Protein AF-A0A6G1X793-F1 (afdb_monomer_lite)

pLDDT: mean 77.87, std 9.51, range [46.78, 89.69]

Secondary structure (DSSP, 8-state):
-HHHHHHHHHH-HHHHHHHHHHHHHHHHHHHHTTTTSS--HHHHHHHHHHHHHSTT-HHHHIIIIIHHHHHHHHHHHHHHHHHHHHHHHHTT---HHHHHHHHHHHHHHHHHHHHHHHHHHHHHHHHHHHHHHHHHHHHHHHHHHHHTT-

Structure (mmCIF, N/CA/C/O backbone):
data_AF-A0A6G1X793-F1
#
_entry.id   AF-A0A6G1X793-F1
#
loop_
_atom_site.group_PDB
_atom_site.id
_atom_site.type_symbol
_atom_site.label_atom_id
_atom_site.label_alt_id
_atom_site.label_comp_id
_atom_site.label_asym_id
_atom_site.label_entity_id
_atom_site.label_seq_id
_atom_site.pdbx_PDB_ins_code
_atom_site.Cartn_x
_atom_site.Cartn_y
_atom_site.Cartn_z
_atom_site.occupancy
_atom_site.B_iso_or_equiv
_atom_site.auth_seq_id
_atom_site.auth_comp_id
_atom_site.auth_asym_id
_atom_site.auth_atom_id
_atom_site.pdbx_PDB_model_num
ATOM 1 N N . MET A 1 1 ? -25.054 6.998 21.554 1.00 54.12 1 MET A N 1
ATOM 2 C CA . MET A 1 1 ? -23.992 6.996 20.518 1.00 54.12 1 MET A CA 1
ATOM 3 C C . MET A 1 1 ? -22.881 8.012 20.788 1.00 54.12 1 MET A C 1
ATOM 5 O O . MET A 1 1 ? -21.725 7.627 20.696 1.00 54.12 1 MET A O 1
ATOM 9 N N . PHE A 1 2 ? -23.186 9.255 21.189 1.00 67.38 2 PHE A N 1
ATOM 10 C CA . PHE A 1 2 ? -22.172 10.303 21.421 1.00 67.38 2 PHE A CA 1
ATOM 11 C C . PHE A 1 2 ? -21.088 9.924 22.454 1.00 67.38 2 PHE A C 1
ATOM 13 O O . PHE A 1 2 ? -19.902 10.101 22.201 1.00 67.38 2 PHE A O 1
ATOM 20 N N . TYR A 1 3 ? -21.483 9.294 23.567 1.00 70.75 3 TYR A N 1
ATOM 21 C CA . TYR A 1 3 ? -20.555 8.81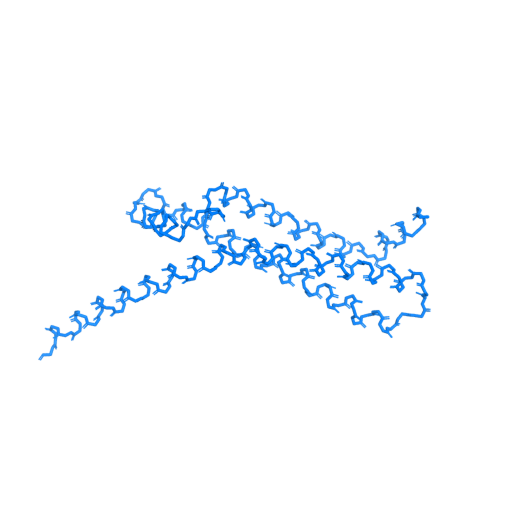7 24.605 1.00 70.75 3 TYR A CA 1
ATOM 22 C C . TYR A 1 3 ? -19.552 7.766 24.093 1.00 70.75 3 TYR A C 1
ATOM 24 O O . TYR A 1 3 ? -18.371 7.818 24.423 1.00 70.75 3 TYR A O 1
ATOM 32 N N . LEU A 1 4 ? -20.004 6.844 23.234 1.00 64.88 4 LEU A N 1
ATOM 33 C CA . LEU A 1 4 ? -19.153 5.827 22.604 1.00 64.88 4 LEU A CA 1
ATOM 34 C C . LEU A 1 4 ? -18.150 6.461 21.634 1.00 64.88 4 LEU A C 1
ATOM 36 O O . LEU A 1 4 ? -16.976 6.116 21.677 1.00 64.88 4 LEU A O 1
ATOM 40 N N . GLY A 1 5 ? -18.584 7.432 20.824 1.00 62.25 5 GLY A N 1
ATOM 41 C CA . GLY A 1 5 ? -17.691 8.180 19.931 1.00 62.25 5 GLY A CA 1
ATOM 42 C C . GLY A 1 5 ? -16.635 8.990 20.688 1.00 62.25 5 GLY A C 1
ATOM 43 O O . GLY A 1 5 ? -15.463 8.989 20.319 1.00 62.25 5 GLY A O 1
ATOM 44 N N . GLN A 1 6 ? -17.020 9.614 21.802 1.00 72.06 6 GLN A N 1
ATOM 45 C CA . GLN A 1 6 ? -16.096 10.358 22.659 1.00 72.06 6 GLN A CA 1
ATOM 46 C C . GLN A 1 6 ? -15.074 9.431 23.339 1.00 72.06 6 GLN A C 1
ATOM 48 O O . GLN A 1 6 ? -13.892 9.765 23.436 1.00 72.06 6 GLN A O 1
ATOM 53 N N . LYS A 1 7 ? -15.509 8.235 23.756 1.00 68.19 7 LYS A N 1
ATOM 54 C CA . LYS A 1 7 ? -14.632 7.194 24.307 1.00 68.19 7 LYS A CA 1
ATOM 55 C C . LYS A 1 7 ? -13.666 6.646 23.250 1.00 68.19 7 LYS A C 1
ATOM 57 O O . LYS A 1 7 ? -12.492 6.452 23.557 1.00 68.19 7 LYS A O 1
ATOM 62 N N . LEU A 1 8 ? -14.126 6.495 22.005 1.00 66.62 8 LEU A N 1
ATOM 63 C CA . LEU A 1 8 ? -13.311 6.099 20.851 1.00 66.62 8 LEU A CA 1
ATOM 64 C C . LEU A 1 8 ? -12.180 7.104 20.612 1.00 66.62 8 LEU A C 1
ATOM 66 O O . LEU A 1 8 ? -11.014 6.723 20.583 1.00 66.62 8 LEU A O 1
ATOM 70 N N . PHE A 1 9 ? -12.505 8.395 20.544 1.00 70.12 9 PHE A N 1
ATOM 71 C CA . PHE A 1 9 ? -11.505 9.446 20.351 1.00 70.12 9 PHE A CA 1
ATOM 72 C C . PHE A 1 9 ? -10.477 9.506 21.477 1.00 70.12 9 PHE A C 1
ATOM 74 O O . PHE A 1 9 ? -9.285 9.636 21.213 1.00 70.12 9 PHE A O 1
ATOM 81 N N . ARG A 1 10 ? -10.919 9.391 22.732 1.00 70.31 10 ARG A N 1
ATOM 82 C CA . ARG A 1 10 ? -10.022 9.533 23.881 1.00 70.31 10 ARG A CA 1
ATOM 8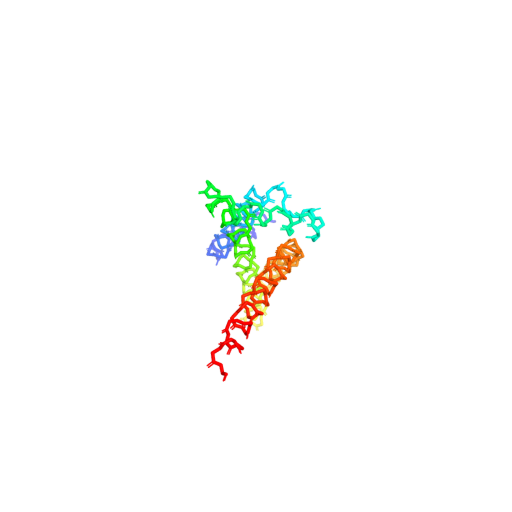3 C C . ARG A 1 10 ? -9.103 8.327 24.069 1.00 70.31 10 ARG A C 1
ATOM 85 O O . ARG A 1 10 ? -7.937 8.508 24.400 1.00 70.31 10 ARG A O 1
ATOM 92 N N . ASN A 1 11 ? -9.613 7.116 23.851 1.00 72.38 11 ASN A N 1
ATOM 93 C CA . ASN A 1 11 ? -8.866 5.886 24.122 1.00 72.38 11 ASN A CA 1
ATOM 94 C C . ASN A 1 11 ? -8.103 5.356 22.895 1.00 72.38 11 ASN A C 1
ATOM 96 O O . ASN A 1 11 ? -7.159 4.588 23.058 1.00 72.38 11 ASN A O 1
ATOM 100 N N . HIS A 1 12 ? -8.476 5.769 21.677 1.00 73.94 12 HIS A N 1
ATOM 101 C CA . HIS A 1 12 ? -7.909 5.252 20.425 1.00 73.94 12 HIS A CA 1
ATOM 102 C C . HIS A 1 12 ? -7.358 6.352 19.506 1.00 73.94 12 HIS A C 1
ATOM 104 O O . HIS A 1 12 ? -7.267 6.157 18.293 1.00 73.94 12 HIS A O 1
ATOM 110 N N . ILE A 1 13 ? -6.945 7.499 20.062 1.00 79.31 13 ILE A N 1
ATOM 111 C CA . ILE A 1 13 ? -6.446 8.642 19.278 1.00 79.31 13 ILE A CA 1
ATOM 112 C C . ILE A 1 13 ? -5.306 8.260 18.325 1.00 79.31 13 ILE A C 1
ATOM 114 O O . ILE A 1 13 ? -5.307 8.665 17.168 1.00 79.31 13 ILE A O 1
ATOM 118 N N . VAL A 1 14 ? -4.383 7.399 18.767 1.00 80.81 14 VAL A N 1
ATOM 119 C CA . VAL A 1 14 ? -3.263 6.918 17.943 1.00 80.81 14 VAL A CA 1
ATOM 120 C C . VAL A 1 14 ? -3.767 6.123 16.737 1.00 80.81 14 VAL A C 1
ATOM 122 O O . VAL A 1 14 ? -3.286 6.319 15.625 1.00 80.81 14 VAL A O 1
ATOM 125 N N . GLN A 1 15 ? -4.770 5.263 16.929 1.00 80.94 15 GLN A N 1
ATOM 126 C CA . GLN A 1 15 ? -5.353 4.474 15.841 1.00 80.94 15 GLN A CA 1
ATOM 127 C C . GLN A 1 15 ? -6.118 5.356 14.857 1.00 80.94 15 GLN A C 1
ATOM 129 O O . GLN A 1 15 ? -6.002 5.159 13.653 1.00 80.94 15 GLN A O 1
ATOM 134 N N . LEU A 1 16 ? -6.856 6.354 15.348 1.00 82.81 16 LEU A N 1
ATOM 135 C CA . LEU A 1 16 ? -7.535 7.328 14.492 1.00 82.81 16 LEU A CA 1
ATOM 136 C C . LEU A 1 16 ? -6.536 8.144 13.664 1.00 82.81 16 LEU A C 1
ATOM 138 O O . LEU A 1 16 ? -6.737 8.302 12.461 1.00 82.81 16 LEU A O 1
ATOM 142 N N . CYS A 1 17 ? -5.432 8.592 14.268 1.00 85.69 17 CYS A N 1
ATOM 143 C CA . CYS A 1 17 ? -4.353 9.263 13.546 1.00 85.69 17 CYS A CA 1
ATOM 144 C C . CYS A 1 17 ? -3.743 8.356 12.471 1.00 85.69 17 CYS A C 1
ATOM 146 O O . CYS A 1 17 ? -3.555 8.795 11.341 1.00 85.69 17 CYS A O 1
ATOM 148 N N . LEU A 1 18 ? -3.477 7.086 12.784 1.00 85.25 18 LEU A N 1
ATOM 149 C CA . LEU A 1 18 ? -2.926 6.129 11.821 1.00 85.25 18 LEU A CA 1
ATOM 150 C C . LEU A 1 18 ? -3.903 5.797 10.686 1.00 85.25 18 LEU A C 1
ATOM 152 O O . LEU A 1 18 ? -3.470 5.677 9.541 1.00 85.25 18 LEU A O 1
ATOM 156 N N . ILE A 1 19 ? -5.208 5.694 10.962 1.00 85.88 19 ILE A N 1
ATOM 157 C CA . ILE A 1 19 ? -6.241 5.575 9.920 1.00 85.88 19 ILE A CA 1
ATOM 158 C C . ILE A 1 19 ? -6.211 6.819 9.025 1.00 85.88 19 ILE A C 1
ATOM 160 O O . ILE A 1 19 ? -6.196 6.687 7.803 1.00 85.88 19 ILE A O 1
ATOM 164 N N . GLY A 1 20 ? -6.135 8.016 9.615 1.00 86.19 20 GLY A N 1
ATOM 165 C CA . GLY A 1 20 ? -6.021 9.274 8.876 1.00 86.19 20 GLY A CA 1
ATOM 166 C C . GLY A 1 20 ? -4.775 9.334 7.989 1.00 86.19 20 GLY A C 1
ATOM 167 O O . GLY A 1 20 ? -4.880 9.669 6.812 1.00 86.19 20 GLY A O 1
ATOM 168 N N . ILE A 1 21 ? -3.611 8.937 8.513 1.00 87.94 21 ILE A N 1
ATOM 169 C CA . ILE A 1 21 ? -2.354 8.841 7.752 1.00 87.94 21 ILE A CA 1
ATOM 170 C C . ILE A 1 21 ? -2.490 7.830 6.610 1.00 87.94 21 ILE A C 1
ATOM 172 O O . ILE A 1 21 ? -2.097 8.120 5.482 1.00 87.94 21 ILE A O 1
ATOM 176 N N . SER A 1 22 ? -3.088 6.667 6.875 1.00 87.06 22 SER A N 1
ATOM 177 C CA . SER A 1 22 ? -3.316 5.630 5.861 1.00 87.06 22 SER A CA 1
ATOM 178 C C . SER A 1 22 ? -4.207 6.159 4.731 1.00 87.06 22 SER A C 1
ATOM 180 O O . SER A 1 22 ? -3.918 5.952 3.551 1.00 87.06 22 SER A O 1
ATOM 182 N N . PHE A 1 23 ? -5.253 6.911 5.078 1.00 85.94 23 PHE A N 1
ATOM 183 C CA . PHE A 1 23 ? -6.151 7.533 4.112 1.00 85.94 23 PHE A CA 1
ATOM 184 C C . PHE A 1 23 ? -5.454 8.632 3.301 1.00 85.94 23 PHE A C 1
ATOM 186 O O . PHE A 1 23 ? -5.577 8.668 2.080 1.00 85.94 23 PHE A O 1
ATOM 193 N N . ALA A 1 24 ? -4.663 9.488 3.954 1.00 86.69 24 ALA A N 1
ATOM 194 C CA . ALA A 1 24 ? -3.879 10.522 3.284 1.00 86.69 24 ALA A CA 1
ATOM 195 C C . ALA A 1 24 ? -2.874 9.919 2.291 1.00 86.69 24 ALA A C 1
ATOM 197 O O . ALA A 1 24 ? -2.787 10.382 1.157 1.00 86.69 24 ALA A O 1
ATOM 198 N N . LEU A 1 25 ? -2.170 8.850 2.676 1.00 86.12 25 LEU A N 1
ATOM 199 C CA . LEU A 1 25 ? -1.259 8.122 1.787 1.00 86.12 25 LEU A CA 1
ATOM 200 C C . LEU A 1 25 ? -1.987 7.553 0.567 1.00 86.12 25 LEU A C 1
ATOM 202 O O . LEU A 1 25 ? -1.503 7.705 -0.552 1.00 86.12 25 LEU A O 1
ATOM 206 N N . ALA A 1 26 ? -3.158 6.945 0.765 1.00 82.69 26 ALA A N 1
ATOM 207 C CA . ALA A 1 26 ? -3.959 6.403 -0.329 1.00 82.69 26 ALA A CA 1
ATOM 208 C C . ALA A 1 26 ? -4.481 7.499 -1.273 1.00 82.69 26 ALA A C 1
ATOM 210 O O . ALA A 1 26 ? -4.450 7.318 -2.487 1.00 82.69 26 ALA A O 1
ATOM 211 N N . LEU A 1 27 ? -4.898 8.655 -0.747 1.00 84.38 27 LEU A N 1
ATOM 212 C CA . LEU A 1 27 ? -5.313 9.800 -1.564 1.00 84.38 27 LEU A CA 1
ATOM 213 C C . LEU A 1 27 ? -4.148 10.400 -2.356 1.00 84.38 27 LEU A C 1
ATOM 215 O O . LEU A 1 27 ? -4.300 10.700 -3.539 1.00 84.38 27 LEU A O 1
ATOM 219 N N . ILE A 1 28 ? -2.979 10.552 -1.727 1.00 85.19 28 ILE A N 1
ATOM 220 C CA . ILE A 1 28 ? -1.763 11.014 -2.406 1.00 85.19 28 ILE A CA 1
ATOM 221 C C . ILE A 1 28 ? -1.397 10.030 -3.521 1.00 85.19 28 ILE A C 1
ATOM 223 O O . ILE A 1 28 ? -1.139 10.451 -4.647 1.00 85.19 28 ILE A O 1
ATOM 227 N N . ALA A 1 29 ? -1.440 8.726 -3.242 1.00 82.50 29 ALA A N 1
ATOM 228 C CA . ALA A 1 29 ? -1.190 7.687 -4.231 1.00 82.50 29 ALA A CA 1
ATOM 229 C C . ALA A 1 29 ? -2.190 7.751 -5.396 1.00 82.50 29 ALA A C 1
ATOM 231 O O . ALA A 1 29 ? -1.781 7.720 -6.556 1.00 82.50 29 ALA A O 1
ATOM 232 N N . GLN A 1 30 ? -3.483 7.919 -5.114 1.00 79.06 30 GLN A N 1
ATOM 233 C CA . GLN A 1 30 ? -4.522 8.057 -6.136 1.00 79.06 30 GLN A CA 1
ATOM 234 C C . GLN A 1 30 ? -4.306 9.294 -7.013 1.00 79.06 30 GLN A C 1
ATOM 236 O O . GLN A 1 30 ? -4.412 9.226 -8.235 1.00 79.06 30 GLN A O 1
ATOM 241 N N . HIS A 1 31 ? -3.974 10.431 -6.402 1.00 81.12 31 HIS A N 1
ATOM 242 C CA . HIS A 1 31 ? -3.760 11.677 -7.130 1.00 81.12 31 HIS A CA 1
ATOM 243 C C . HIS A 1 31 ? -2.522 11.603 -8.034 1.00 81.12 31 HIS A C 1
ATOM 245 O O . HIS A 1 31 ? -2.557 12.010 -9.198 1.00 81.12 31 HIS A O 1
ATOM 251 N N . LEU A 1 32 ? -1.441 11.018 -7.518 1.00 78.31 32 LEU A N 1
ATOM 252 C CA . LEU A 1 32 ? -0.200 10.815 -8.257 1.00 78.31 32 LEU A CA 1
ATOM 253 C C . LEU A 1 32 ? -0.344 9.784 -9.386 1.00 78.31 32 LEU A C 1
ATOM 255 O O . LEU A 1 32 ? 0.278 9.947 -10.434 1.00 78.31 32 LEU A O 1
ATOM 259 N N . SER A 1 33 ? -1.189 8.769 -9.200 1.00 69.31 33 SER A N 1
ATOM 260 C CA . SER A 1 33 ? -1.457 7.711 -10.182 1.00 69.31 33 SER A CA 1
ATOM 261 C C . SER A 1 33 ? -2.633 8.007 -11.114 1.00 69.31 33 SER A C 1
ATOM 263 O O . SER A 1 33 ? -3.064 7.100 -11.818 1.00 69.31 33 SER A O 1
ATOM 265 N N . SER A 1 34 ? -3.158 9.240 -11.148 1.00 56.03 34 SER A N 1
ATOM 266 C CA . SER A 1 34 ? -4.472 9.598 -11.723 1.00 56.03 34 SER A CA 1
ATOM 267 C C . SER A 1 34 ? -4.727 9.236 -13.200 1.00 56.03 34 SER A C 1
ATOM 269 O O . SER A 1 34 ? -5.843 9.425 -13.668 1.00 56.03 34 SER A O 1
ATOM 271 N N . HIS A 1 35 ? -3.755 8.683 -13.930 1.00 57.47 35 HIS A N 1
ATOM 272 C CA . HIS A 1 35 ? -3.933 8.106 -15.273 1.00 57.47 35 HIS A CA 1
ATOM 273 C C . HIS A 1 35 ? -3.466 6.639 -15.405 1.00 57.47 35 HIS A C 1
ATOM 275 O O . HIS A 1 35 ? -3.627 6.046 -16.464 1.00 57.47 35 HIS A O 1
ATOM 281 N N . SER A 1 36 ? -2.916 6.033 -14.349 1.00 57.69 36 SER A N 1
ATOM 282 C CA . SER A 1 36 ? -2.249 4.720 -14.376 1.00 57.69 36 SER A CA 1
ATOM 283 C C . SER A 1 36 ? -3.061 3.589 -13.727 1.00 57.69 36 SER A C 1
ATOM 285 O O . SER A 1 36 ? -2.744 2.423 -13.927 1.00 57.69 36 SER A O 1
ATOM 287 N N . VAL A 1 37 ? -4.086 3.903 -12.922 1.00 54.19 37 VAL A N 1
ATOM 288 C CA . VAL A 1 37 ? -4.854 2.892 -12.151 1.00 54.19 37 VAL A CA 1
ATOM 289 C C . VAL A 1 37 ? -5.840 2.106 -13.022 1.00 54.19 37 VAL A C 1
ATOM 291 O O . VAL A 1 37 ? -6.206 0.986 -12.689 1.00 54.19 37 VAL A O 1
ATOM 294 N N . GLN A 1 38 ? -6.278 2.688 -14.140 1.00 61.09 38 GLN A N 1
ATOM 295 C CA . GLN A 1 38 ? -7.277 2.099 -15.044 1.00 61.09 38 GLN A CA 1
ATOM 296 C C . GLN A 1 38 ? -6.713 1.753 -16.427 1.00 61.09 38 GLN A C 1
ATOM 298 O O . GLN A 1 38 ? -7.461 1.362 -17.323 1.00 61.09 38 GLN A O 1
ATOM 303 N N . THR A 1 39 ? -5.408 1.911 -16.636 1.00 64.50 39 THR A N 1
ATOM 304 C CA . THR A 1 39 ? -4.784 1.590 -17.918 1.00 64.50 39 THR A CA 1
ATOM 305 C C . THR A 1 39 ? -4.570 0.088 -18.056 1.00 64.50 39 THR A C 1
ATOM 307 O O . THR A 1 39 ? -4.224 -0.610 -17.105 1.00 64.50 39 THR A O 1
ATOM 310 N N . SER A 1 40 ? -4.782 -0.425 -19.270 1.00 73.06 40 SER A N 1
ATOM 311 C CA . SER A 1 40 ? -4.399 -1.795 -19.613 1.00 73.06 40 SER A CA 1
ATOM 312 C C . SER A 1 40 ? -2.890 -1.976 -19.437 1.00 73.06 40 SER A C 1
ATOM 314 O O . SER A 1 40 ? -2.127 -1.024 -19.617 1.00 73.06 40 SER A O 1
ATOM 316 N N . ILE A 1 41 ? -2.450 -3.206 -19.148 1.00 67.88 41 ILE A N 1
ATOM 317 C CA . ILE A 1 41 ? -1.023 -3.550 -19.011 1.00 67.88 41 ILE A CA 1
ATOM 318 C C . ILE A 1 41 ? -0.222 -3.036 -20.214 1.00 67.88 41 ILE A C 1
ATOM 320 O O . ILE A 1 41 ? 0.804 -2.396 -20.034 1.00 67.88 41 ILE A O 1
ATOM 324 N N . MET A 1 42 ? -0.721 -3.229 -21.439 1.00 71.12 42 MET A N 1
ATOM 325 C CA . MET A 1 42 ? -0.061 -2.752 -22.662 1.00 71.12 42 MET A CA 1
ATOM 326 C C . MET A 1 42 ? 0.190 -1.235 -22.629 1.00 71.12 42 MET A C 1
ATOM 328 O O . MET A 1 42 ? 1.314 -0.792 -22.850 1.00 71.12 42 MET A O 1
ATOM 332 N N . ASN A 1 43 ? -0.828 -0.443 -22.277 1.00 75.19 43 ASN A N 1
ATOM 333 C CA . ASN A 1 43 ? -0.705 1.013 -22.192 1.00 75.19 43 ASN A CA 1
ATOM 334 C C . ASN A 1 43 ? 0.203 1.437 -21.036 1.00 75.19 43 ASN A C 1
ATOM 336 O O . ASN A 1 43 ? 0.989 2.369 -21.183 1.00 75.19 43 ASN A O 1
ATOM 340 N N . PHE A 1 44 ? 0.123 0.744 -19.898 1.00 74.19 44 PHE A N 1
ATOM 341 C CA . PHE A 1 44 ? 1.015 0.970 -18.768 1.00 74.19 44 PHE A CA 1
ATOM 342 C C . PHE A 1 44 ? 2.480 0.756 -19.166 1.00 74.19 44 PHE A C 1
ATOM 344 O O . PHE A 1 44 ? 3.324 1.584 -18.830 1.00 74.19 44 PHE A O 1
ATOM 351 N N . MET A 1 45 ? 2.782 -0.302 -19.924 1.00 75.12 45 MET A N 1
ATOM 352 C CA . MET A 1 45 ? 4.135 -0.597 -20.399 1.00 75.12 45 MET A CA 1
ATOM 353 C C . MET A 1 45 ? 4.634 0.487 -21.358 1.00 75.12 45 MET A C 1
ATOM 355 O O . MET A 1 45 ? 5.725 1.008 -21.147 1.00 75.12 45 MET A O 1
ATOM 359 N N . THR A 1 46 ? 3.837 0.883 -22.357 1.00 77.69 46 THR A N 1
ATOM 360 C CA . THR A 1 46 ? 4.206 1.949 -23.307 1.00 77.69 46 THR A CA 1
ATOM 361 C C . THR A 1 46 ? 4.487 3.272 -22.595 1.00 77.69 46 THR A C 1
ATOM 363 O O . THR A 1 46 ? 5.546 3.859 -22.789 1.00 77.69 46 THR A O 1
ATOM 366 N N . ILE A 1 47 ? 3.591 3.697 -21.699 1.00 76.38 47 ILE A N 1
ATOM 367 C CA . ILE A 1 47 ? 3.749 4.936 -20.922 1.00 76.38 47 ILE A CA 1
ATOM 368 C C . ILE A 1 47 ? 4.985 4.858 -20.013 1.00 76.38 47 ILE A C 1
ATOM 370 O O . ILE A 1 47 ? 5.748 5.817 -19.903 1.00 76.38 47 ILE A O 1
ATOM 374 N N . SER A 1 48 ? 5.210 3.711 -19.369 1.00 74.19 48 SER A N 1
ATOM 375 C CA . SER A 1 48 ? 6.367 3.502 -18.493 1.00 74.19 48 SER A CA 1
ATOM 376 C C . SER A 1 48 ? 7.684 3.551 -19.263 1.00 74.19 48 SER A C 1
ATOM 378 O O . SER A 1 48 ? 8.641 4.154 -18.781 1.00 74.19 48 SER A O 1
ATOM 380 N N . PHE A 1 49 ? 7.737 2.973 -20.465 1.00 75.50 49 PHE A N 1
ATOM 381 C CA . PHE A 1 49 ? 8.895 3.075 -21.353 1.00 75.50 49 PHE A CA 1
ATOM 382 C C . PHE A 1 49 ? 9.156 4.504 -21.805 1.00 75.50 49 PHE A C 1
ATOM 384 O O . PHE A 1 49 ? 10.291 4.970 -21.698 1.00 75.50 49 PHE A O 1
ATOM 391 N N . ASP A 1 50 ? 8.116 5.212 -22.245 1.00 75.75 50 ASP A N 1
ATOM 392 C CA . ASP A 1 50 ? 8.239 6.607 -22.661 1.00 75.75 50 ASP A CA 1
ATOM 393 C C . ASP A 1 50 ? 8.780 7.478 -21.524 1.00 75.75 50 ASP A C 1
ATOM 395 O O . ASP A 1 50 ? 9.613 8.351 -21.766 1.00 75.75 50 ASP A O 1
ATOM 399 N N . TYR A 1 51 ? 8.374 7.225 -20.275 1.00 73.88 51 TYR A N 1
ATOM 400 C CA . TYR A 1 51 ? 8.913 7.931 -19.109 1.00 73.88 51 TYR A CA 1
ATOM 401 C C . TYR A 1 51 ? 10.335 7.518 -18.724 1.00 73.88 51 TYR A C 1
ATOM 403 O O . TYR A 1 51 ? 11.075 8.339 -18.179 1.00 73.88 51 TYR A O 1
ATOM 411 N N . LEU A 1 52 ? 10.722 6.268 -18.975 1.00 72.19 52 LEU A N 1
ATOM 412 C CA . LEU A 1 52 ? 12.036 5.755 -18.596 1.00 72.19 52 LEU A CA 1
ATOM 413 C C . LEU A 1 52 ? 13.127 6.165 -19.593 1.00 72.19 52 LEU A C 1
ATOM 415 O O . LEU A 1 52 ? 14.257 6.399 -19.172 1.00 72.19 52 LEU A O 1
ATOM 419 N N . PHE A 1 53 ? 12.789 6.297 -20.880 1.00 73.75 53 PHE A N 1
ATOM 420 C CA . PHE A 1 53 ? 13.740 6.615 -21.950 1.00 73.75 53 PHE A CA 1
ATOM 421 C C . PHE A 1 53 ? 13.681 8.064 -22.452 1.00 73.75 53 PHE A C 1
ATOM 423 O O . PHE A 1 53 ? 14.658 8.519 -23.047 1.00 73.75 53 PHE A O 1
ATOM 430 N N . ASN A 1 54 ? 12.618 8.832 -22.178 1.00 73.19 54 ASN A N 1
ATOM 431 C CA . ASN A 1 54 ? 12.680 10.279 -22.391 1.00 73.19 54 ASN A CA 1
ATOM 432 C C . ASN A 1 54 ? 13.488 10.948 -21.275 1.00 73.19 54 ASN A C 1
ATOM 434 O O . ASN A 1 54 ? 13.041 11.076 -20.133 1.00 73.19 54 ASN A O 1
ATOM 438 N N . THR A 1 55 ? 14.650 11.475 -21.650 1.00 57.62 55 THR A N 1
ATOM 439 C CA . THR A 1 55 ? 15.659 12.128 -20.799 1.00 57.62 55 THR A CA 1
ATOM 440 C C . THR A 1 55 ? 15.159 13.339 -20.000 1.00 57.62 55 THR A C 1
ATOM 442 O O . THR A 1 55 ? 15.870 13.841 -19.133 1.00 57.62 55 THR A O 1
ATOM 445 N N . HIS A 1 56 ? 13.943 13.829 -20.253 1.00 60.44 56 HIS A N 1
ATOM 446 C CA . HIS A 1 56 ? 13.326 14.935 -19.508 1.00 60.44 56 HIS A CA 1
ATOM 447 C C . HIS A 1 56 ? 12.319 14.493 -18.433 1.00 60.44 56 HIS A C 1
ATOM 449 O O . HIS A 1 56 ? 11.909 15.322 -17.626 1.00 60.44 56 HIS A O 1
ATOM 455 N N . ASN A 1 57 ? 11.951 13.205 -18.365 1.00 57.28 57 ASN A N 1
ATOM 456 C CA . ASN A 1 57 ? 10.833 12.730 -17.540 1.00 57.28 57 ASN A CA 1
ATOM 457 C C . ASN A 1 57 ? 11.169 11.595 -16.552 1.00 57.28 57 ASN A C 1
ATOM 459 O O . ASN A 1 57 ? 10.253 10.981 -16.008 1.00 57.28 57 ASN A O 1
ATOM 463 N N . HIS A 1 58 ? 12.440 11.358 -16.213 1.00 57.91 58 HIS A N 1
ATOM 464 C CA . HIS A 1 58 ? 12.812 10.334 -15.217 1.00 57.91 58 HIS A CA 1
ATOM 465 C C . HIS A 1 58 ? 12.123 10.520 -13.848 1.00 57.91 58 HIS A C 1
ATOM 467 O O . HIS A 1 58 ? 11.765 9.546 -13.187 1.00 57.91 58 HIS A O 1
ATOM 473 N N . ILE A 1 59 ? 11.867 11.770 -13.436 1.00 60.56 59 ILE A N 1
ATOM 474 C CA . ILE A 1 59 ? 11.097 12.085 -12.217 1.00 60.56 59 ILE A CA 1
ATOM 475 C C . ILE A 1 59 ? 9.637 11.615 -12.355 1.00 60.56 59 ILE A C 1
ATOM 477 O O . ILE A 1 59 ? 9.012 11.224 -11.370 1.00 60.56 59 ILE A O 1
ATOM 481 N N . GLY A 1 60 ? 9.103 11.607 -13.578 1.00 67.56 60 GLY A N 1
ATOM 482 C CA . GLY A 1 60 ? 7.751 11.171 -13.905 1.00 67.56 60 GLY A CA 1
ATOM 483 C C . GLY A 1 60 ? 7.507 9.696 -13.590 1.00 67.56 60 GLY A C 1
ATOM 484 O O . GLY A 1 60 ? 6.495 9.384 -12.967 1.00 67.56 60 GLY A O 1
ATOM 485 N N . PHE A 1 61 ? 8.453 8.802 -13.904 1.00 70.38 61 PHE A N 1
ATOM 486 C CA . PHE A 1 61 ? 8.313 7.373 -13.589 1.00 70.38 61 PHE A CA 1
ATOM 487 C C . PHE A 1 61 ? 8.164 7.134 -12.077 1.00 70.38 61 PHE A C 1
ATOM 489 O O . PHE A 1 61 ? 7.216 6.492 -11.621 1.00 70.38 61 PHE A O 1
ATOM 496 N N . PHE A 1 62 ? 9.056 7.714 -11.268 1.00 73.56 62 PHE A N 1
ATOM 497 C CA . PHE A 1 62 ? 8.984 7.561 -9.814 1.00 73.56 62 PHE A CA 1
ATOM 498 C C . PHE A 1 62 ? 7.724 8.199 -9.229 1.00 73.56 62 PHE A C 1
ATOM 500 O O . PHE A 1 62 ? 7.041 7.584 -8.411 1.00 73.56 62 PHE A O 1
ATOM 507 N N . LYS A 1 63 ? 7.388 9.412 -9.677 1.00 76.88 63 LYS A N 1
ATOM 508 C CA . LYS A 1 63 ? 6.242 10.182 -9.187 1.00 76.88 63 LYS A CA 1
ATOM 509 C C . LYS A 1 63 ? 4.898 9.532 -9.504 1.00 76.88 63 LYS A C 1
ATOM 511 O O . LYS A 1 63 ? 4.014 9.565 -8.655 1.00 76.88 63 LYS A O 1
ATOM 516 N N . HIS A 1 64 ? 4.743 8.962 -10.695 1.00 73.88 64 HIS A N 1
ATOM 517 C CA . HIS A 1 64 ? 3.444 8.506 -11.196 1.00 73.88 64 HIS A CA 1
ATOM 518 C C . HIS A 1 64 ? 3.230 6.996 -11.102 1.00 73.88 64 HIS A C 1
ATOM 520 O O . HIS A 1 64 ? 2.097 6.539 -11.256 1.00 73.88 64 HIS A O 1
ATOM 526 N N . ILE A 1 65 ? 4.292 6.225 -10.844 1.00 73.12 65 ILE A N 1
ATOM 527 C CA . ILE A 1 65 ? 4.237 4.762 -10.888 1.00 73.12 65 ILE A CA 1
ATOM 528 C C . ILE A 1 65 ? 4.791 4.144 -9.600 1.00 73.12 65 ILE A C 1
ATOM 530 O O . ILE A 1 65 ? 4.034 3.525 -8.852 1.00 73.12 65 ILE A O 1
ATOM 534 N N . ALA A 1 66 ? 6.071 4.358 -9.280 1.00 78.19 66 ALA A N 1
ATOM 535 C CA . ALA A 1 66 ? 6.690 3.707 -8.120 1.00 78.19 66 ALA A CA 1
ATOM 536 C C . ALA A 1 66 ? 6.176 4.238 -6.767 1.00 78.19 66 ALA A C 1
ATOM 538 O O . ALA A 1 66 ? 5.776 3.447 -5.913 1.00 78.19 66 ALA A O 1
ATOM 539 N N . PHE A 1 67 ? 6.146 5.561 -6.550 1.00 83.19 67 PHE A N 1
ATOM 540 C CA . PHE A 1 67 ? 5.681 6.127 -5.275 1.00 83.19 67 PHE A CA 1
ATOM 541 C C . PHE A 1 67 ? 4.216 5.799 -4.960 1.00 83.19 67 PHE A C 1
ATOM 543 O O . PHE A 1 67 ? 3.952 5.387 -3.830 1.00 83.19 67 PHE A O 1
ATOM 550 N N . PRO A 1 68 ? 3.266 5.900 -5.910 1.00 82.88 68 PRO A N 1
ATOM 551 C CA . PRO A 1 68 ? 1.890 5.480 -5.668 1.00 82.88 68 PRO A CA 1
ATOM 552 C C . PRO A 1 68 ? 1.772 4.015 -5.249 1.00 82.88 68 PRO A C 1
ATOM 554 O O . PRO A 1 68 ? 1.078 3.721 -4.277 1.00 82.88 68 PRO A O 1
ATOM 557 N N . ALA A 1 69 ? 2.482 3.106 -5.928 1.00 80.69 69 ALA A N 1
ATOM 558 C CA . ALA A 1 69 ? 2.478 1.686 -5.581 1.00 80.69 69 ALA A CA 1
ATOM 559 C C . ALA A 1 69 ? 3.002 1.459 -4.152 1.00 80.69 69 ALA A C 1
ATOM 561 O O . ALA A 1 69 ? 2.362 0.776 -3.353 1.00 80.69 69 ALA A O 1
ATOM 562 N N . ILE A 1 70 ? 4.117 2.102 -3.790 1.00 84.38 70 ILE A N 1
ATOM 563 C CA . ILE A 1 70 ? 4.697 2.017 -2.443 1.00 84.38 70 ILE A CA 1
ATOM 564 C C . ILE A 1 70 ? 3.734 2.580 -1.387 1.00 84.38 70 ILE A C 1
ATOM 566 O O . ILE A 1 70 ? 3.520 1.950 -0.352 1.00 84.38 70 ILE A O 1
ATOM 570 N N . PHE A 1 71 ? 3.119 3.739 -1.633 1.00 87.19 71 PHE A N 1
ATOM 571 C CA . PHE A 1 71 ? 2.188 4.360 -0.688 1.00 87.19 71 PHE A CA 1
ATOM 572 C C . PHE A 1 71 ? 0.926 3.526 -0.464 1.00 87.19 71 PHE A C 1
ATOM 574 O O . PHE A 1 71 ? 0.487 3.401 0.682 1.00 87.19 71 PHE A O 1
ATOM 581 N N . TYR A 1 72 ? 0.382 2.899 -1.510 1.00 85.25 72 TYR A N 1
ATOM 582 C CA . TYR A 1 72 ? -0.726 1.958 -1.356 1.00 85.25 72 TYR A CA 1
ATOM 583 C C . TYR A 1 72 ? -0.332 0.727 -0.537 1.00 85.25 72 TYR A C 1
ATOM 585 O O . TYR A 1 72 ? -1.099 0.314 0.336 1.00 85.25 72 TYR A O 1
ATOM 593 N N . VAL A 1 73 ? 0.862 0.168 -0.758 1.00 84.75 73 VAL A N 1
ATOM 594 C CA . VAL A 1 73 ? 1.364 -0.979 0.016 1.00 84.75 73 VAL A CA 1
ATOM 595 C C . VAL A 1 73 ? 1.549 -0.607 1.487 1.00 84.75 73 VAL A C 1
ATOM 597 O O . VAL A 1 73 ? 1.043 -1.311 2.357 1.00 84.75 73 VAL A O 1
ATOM 600 N N . ILE A 1 74 ? 2.201 0.522 1.782 1.00 87.62 74 ILE A N 1
ATOM 601 C CA . ILE A 1 74 ? 2.407 0.992 3.161 1.00 87.62 74 ILE A CA 1
ATOM 602 C C . ILE A 1 74 ? 1.061 1.225 3.857 1.00 87.62 74 ILE A C 1
ATOM 604 O O . ILE A 1 74 ? 0.857 0.746 4.971 1.00 87.62 74 ILE A O 1
ATOM 608 N N . SER A 1 75 ? 0.128 1.912 3.194 1.00 88.00 75 SER A N 1
ATOM 609 C CA . SER A 1 75 ? -1.215 2.158 3.732 1.00 88.00 75 SER A CA 1
ATOM 610 C C . SER A 1 75 ? -1.959 0.848 4.024 1.00 88.00 75 SER A C 1
ATOM 612 O O . SER A 1 75 ? -2.531 0.673 5.101 1.00 88.00 75 SER A O 1
ATOM 614 N N . SER A 1 76 ? -1.868 -0.122 3.111 1.00 87.06 76 SER A N 1
ATOM 615 C CA . SER A 1 76 ? -2.482 -1.443 3.271 1.00 87.06 76 SER A CA 1
ATOM 616 C C . SER A 1 76 ? -1.876 -2.220 4.446 1.00 87.06 76 SER A C 1
ATOM 618 O O . SER A 1 76 ? -2.612 -2.768 5.265 1.00 87.06 76 SER A O 1
ATOM 620 N N . ILE A 1 77 ? -0.546 -2.227 4.588 1.00 88.75 77 ILE A N 1
ATOM 621 C CA . ILE A 1 77 ? 0.145 -2.887 5.708 1.00 88.75 77 ILE A CA 1
ATOM 622 C C . ILE A 1 77 ? -0.262 -2.260 7.045 1.00 88.75 77 ILE A C 1
ATOM 624 O O . ILE A 1 77 ? -0.539 -2.988 7.998 1.00 88.75 77 ILE A O 1
ATOM 628 N N . LEU A 1 78 ? -0.339 -0.927 7.122 1.00 88.44 78 LEU A N 1
ATOM 629 C CA . LEU A 1 78 ? -0.757 -0.221 8.335 1.00 88.44 78 LEU A CA 1
ATOM 630 C C . LEU A 1 78 ? -2.190 -0.589 8.738 1.00 88.44 78 LEU A C 1
ATOM 632 O O . LEU A 1 78 ? -2.435 -0.913 9.901 1.00 88.44 78 LEU A O 1
ATOM 636 N N . LEU A 1 79 ? -3.128 -0.583 7.786 1.00 89.19 79 LEU A N 1
ATOM 637 C CA . LEU A 1 79 ? -4.524 -0.959 8.027 1.00 89.19 79 LEU A CA 1
ATOM 638 C C . LEU A 1 79 ? -4.663 -2.421 8.460 1.00 89.19 79 LEU A C 1
ATOM 640 O O . LEU A 1 79 ? -5.372 -2.702 9.428 1.00 89.19 79 LEU A O 1
ATOM 644 N N . LEU A 1 80 ? -3.947 -3.337 7.804 1.00 89.56 80 LEU A N 1
ATOM 645 C CA . LEU A 1 80 ? -3.953 -4.755 8.154 1.00 89.56 80 LEU A CA 1
ATOM 646 C C . LEU A 1 80 ? -3.375 -4.989 9.554 1.00 89.56 80 LEU A C 1
ATOM 648 O O . LEU A 1 80 ? -3.980 -5.688 10.366 1.00 89.56 80 LEU A O 1
ATOM 652 N N . TRP A 1 81 ? -2.227 -4.378 9.857 1.00 88.44 81 TRP A N 1
ATOM 653 C CA . TRP A 1 81 ? -1.584 -4.496 11.162 1.00 88.44 81 TRP A CA 1
ATOM 654 C C . TRP A 1 81 ? -2.486 -3.972 12.282 1.00 88.44 81 TRP A C 1
ATOM 656 O O . TRP A 1 81 ? -2.671 -4.660 13.287 1.00 88.44 81 TRP A O 1
ATOM 666 N N . MET A 1 82 ? -3.114 -2.807 12.091 1.00 87.69 82 MET A N 1
ATOM 667 C CA . MET A 1 82 ? -4.068 -2.257 13.057 1.00 87.69 82 MET A CA 1
ATOM 668 C C . MET A 1 82 ? -5.319 -3.128 13.215 1.00 87.69 82 MET A C 1
ATOM 670 O O . MET A 1 82 ? -5.758 -3.348 14.344 1.00 87.69 82 MET A O 1
ATOM 674 N N . GLY A 1 83 ? -5.865 -3.655 12.115 1.00 86.00 83 GLY A N 1
ATOM 675 C CA . GLY A 1 83 ? -7.024 -4.549 12.142 1.00 86.00 83 GLY A CA 1
ATOM 676 C C . GLY A 1 83 ? -6.739 -5.832 12.924 1.00 86.00 83 GLY A C 1
ATOM 677 O O . GLY A 1 83 ? -7.506 -6.204 13.813 1.00 86.00 83 GLY A O 1
ATOM 678 N N . ILE A 1 84 ? -5.590 -6.466 12.667 1.00 87.44 84 ILE A N 1
ATOM 679 C CA . ILE A 1 84 ? -5.136 -7.657 13.402 1.00 87.44 84 ILE A CA 1
ATOM 680 C C . ILE A 1 84 ? -4.877 -7.323 14.873 1.00 87.44 84 ILE A C 1
ATOM 682 O O . ILE A 1 84 ? -5.265 -8.094 15.750 1.00 87.44 84 ILE A O 1
ATOM 686 N N . PHE A 1 85 ? -4.238 -6.188 15.165 1.00 86.44 85 PHE A N 1
ATOM 687 C CA . PHE A 1 85 ? -3.992 -5.761 16.541 1.00 86.44 85 PHE A CA 1
ATOM 688 C C . PHE A 1 85 ? -5.310 -5.592 17.304 1.00 86.44 85 PHE A C 1
ATOM 690 O O . PHE A 1 85 ? -5.459 -6.143 18.390 1.00 86.44 85 PHE A O 1
ATOM 697 N N . ASN A 1 86 ? -6.305 -4.935 16.703 1.00 85.00 86 ASN A N 1
ATOM 698 C CA . ASN A 1 86 ? -7.626 -4.769 17.305 1.00 85.00 86 ASN A CA 1
ATOM 699 C C . ASN A 1 86 ? -8.362 -6.100 17.522 1.00 85.00 86 ASN A C 1
ATOM 701 O O . ASN A 1 86 ? -8.988 -6.265 18.568 1.00 85.00 86 ASN A O 1
ATOM 705 N N . LEU A 1 87 ? -8.233 -7.067 16.606 1.00 84.38 87 LEU A N 1
ATOM 706 C CA . LEU A 1 87 ? -8.758 -8.427 16.795 1.00 84.38 87 LEU A CA 1
ATOM 707 C C . LEU A 1 87 ? -8.030 -9.209 17.894 1.00 84.38 87 LEU A C 1
ATOM 709 O O . LEU A 1 87 ? -8.655 -9.990 18.605 1.00 84.38 87 LEU A O 1
ATOM 713 N N . LYS A 1 88 ? -6.719 -9.019 18.060 1.00 83.12 88 LYS A N 1
ATOM 714 C CA . LYS A 1 88 ? -5.972 -9.674 19.143 1.00 83.12 88 LYS A CA 1
ATOM 715 C C . LYS A 1 88 ? -6.312 -9.075 20.502 1.00 83.12 88 LYS A C 1
ATOM 717 O O . LYS A 1 88 ? -6.539 -9.818 21.450 1.00 83.12 88 LYS A O 1
ATOM 722 N N . THR A 1 89 ? -6.372 -7.748 20.607 1.00 79.44 89 THR A N 1
ATOM 723 C CA . THR A 1 89 ? -6.701 -7.072 21.871 1.00 79.44 89 THR A CA 1
ATOM 724 C C . THR A 1 89 ? -8.169 -7.250 22.260 1.00 79.44 89 THR A C 1
ATOM 726 O O . THR A 1 89 ? -8.485 -7.197 23.441 1.00 79.44 89 THR A O 1
ATOM 729 N N . PHE A 1 90 ? -9.058 -7.530 21.302 1.00 75.88 90 PHE A N 1
ATOM 730 C CA . PHE A 1 90 ? -10.456 -7.896 21.560 1.00 75.88 90 PHE A CA 1
ATOM 731 C C . PHE A 1 90 ? -10.604 -9.060 22.557 1.00 75.88 90 PHE A C 1
ATOM 733 O O . PHE A 1 90 ? -11.520 -9.037 23.370 1.00 75.88 90 PHE A O 1
ATOM 740 N N . LEU A 1 91 ? -9.691 -10.040 22.542 1.00 73.00 91 LEU A N 1
ATOM 741 C CA . LEU A 1 91 ? -9.732 -11.194 23.453 1.00 73.00 91 LEU A CA 1
ATOM 742 C C . LEU A 1 91 ? -9.347 -10.858 24.904 1.00 73.00 91 LEU A C 1
ATOM 744 O O . LEU A 1 91 ? -9.512 -11.700 25.780 1.00 73.00 91 LEU A O 1
ATOM 748 N N . LEU A 1 92 ? -8.809 -9.662 25.150 1.00 76.62 92 LEU A N 1
ATOM 749 C CA . LEU A 1 92 ? -8.262 -9.240 26.443 1.00 76.62 92 LEU A CA 1
ATOM 750 C C . LEU A 1 92 ? -9.138 -8.193 27.149 1.00 76.62 92 LEU A C 1
ATOM 752 O O . LEU A 1 92 ? -8.756 -7.698 28.204 1.00 76.62 92 LEU A O 1
ATOM 756 N N . GLU A 1 93 ? -10.274 -7.810 26.560 1.00 77.19 93 GLU A N 1
ATOM 757 C CA . GLU A 1 93 ? -11.084 -6.686 27.031 1.00 77.19 93 GLU A CA 1
ATOM 758 C C . GLU A 1 93 ? -12.344 -7.167 27.771 1.00 77.19 93 GLU A C 1
ATOM 760 O O . GLU A 1 93 ? -13.248 -7.747 27.171 1.00 77.19 93 GLU A O 1
ATOM 765 N N . ASP A 1 94 ? -12.445 -6.861 29.067 1.00 76.06 94 ASP A N 1
ATOM 766 C CA . ASP A 1 94 ? -13.592 -7.263 29.901 1.00 76.06 94 ASP A CA 1
ATOM 767 C C . ASP A 1 94 ? -14.836 -6.377 29.690 1.00 76.06 94 ASP A C 1
ATOM 769 O O . ASP A 1 94 ? -15.969 -6.754 30.009 1.00 76.06 94 ASP A O 1
ATOM 773 N N . ASN A 1 95 ? -14.658 -5.170 29.141 1.00 82.50 95 ASN A N 1
ATOM 774 C CA . ASN A 1 95 ? -15.753 -4.226 28.945 1.00 82.50 95 ASN A CA 1
ATOM 775 C C . ASN A 1 95 ? -16.478 -4.456 27.611 1.00 82.50 95 ASN A C 1
ATOM 777 O O . ASN A 1 95 ? -15.971 -4.115 26.542 1.00 82.50 95 ASN A O 1
ATOM 781 N N . LYS A 1 96 ? -17.732 -4.923 27.682 1.00 79.06 96 LYS A N 1
ATOM 782 C CA . LYS A 1 96 ? -18.596 -5.185 26.513 1.00 79.06 96 LYS A CA 1
ATOM 783 C C . LYS A 1 96 ? -18.708 -4.002 25.541 1.00 79.06 96 LYS A C 1
ATOM 785 O O . LYS A 1 96 ? -18.777 -4.216 24.335 1.00 79.06 96 LYS A O 1
ATOM 790 N N . ALA A 1 97 ? -18.739 -2.763 26.036 1.00 76.50 97 ALA A N 1
ATOM 791 C CA . ALA A 1 97 ? -18.866 -1.586 25.173 1.00 76.50 97 ALA A CA 1
ATOM 792 C C . ALA A 1 97 ? -17.582 -1.308 24.373 1.00 76.50 97 ALA A C 1
ATOM 794 O O . ALA A 1 97 ? -17.656 -0.960 23.196 1.00 76.50 97 ALA A O 1
ATOM 795 N N . ASP A 1 98 ? -16.418 -1.499 24.996 1.00 77.25 98 ASP A N 1
ATOM 796 C CA . ASP A 1 98 ? -15.117 -1.317 24.339 1.00 77.25 98 ASP A CA 1
ATOM 797 C C . ASP A 1 98 ? -14.819 -2.476 23.383 1.00 77.25 98 ASP A C 1
ATOM 799 O O . ASP A 1 98 ? -14.247 -2.280 22.312 1.00 77.25 98 ASP A O 1
ATOM 803 N N . LEU A 1 99 ? -15.314 -3.667 23.715 1.00 80.75 99 LEU A N 1
ATOM 804 C CA . LEU A 1 99 ? -15.252 -4.856 22.877 1.00 80.75 99 LEU A CA 1
ATOM 805 C C . LEU A 1 99 ? -15.999 -4.664 21.546 1.00 80.75 99 LEU A C 1
ATOM 807 O O . LEU A 1 99 ? -15.421 -4.888 20.480 1.00 80.75 99 LEU A O 1
ATOM 811 N N . ILE A 1 100 ? -17.245 -4.171 21.583 1.00 82.25 100 ILE A N 1
ATOM 812 C CA . ILE A 1 100 ? -18.017 -3.855 20.364 1.00 82.25 100 ILE A CA 1
ATOM 813 C C . ILE A 1 100 ? -17.291 -2.788 19.533 1.00 82.25 100 ILE A C 1
ATOM 815 O O . ILE A 1 100 ? -17.193 -2.908 18.312 1.00 82.25 100 ILE A O 1
ATOM 819 N N . LEU A 1 101 ? -16.740 -1.766 20.190 1.00 79.31 101 LEU A N 1
ATOM 820 C CA . LEU A 1 101 ? -16.026 -0.673 19.537 1.00 79.31 101 LEU A CA 1
ATOM 821 C C . LEU A 1 101 ? -14.781 -1.155 18.780 1.00 79.31 101 LEU A C 1
ATOM 823 O O . LEU A 1 101 ? -14.593 -0.816 17.611 1.00 79.31 101 LEU A O 1
ATOM 827 N N . ARG A 1 102 ? -13.949 -1.978 19.428 1.00 81.62 102 ARG A N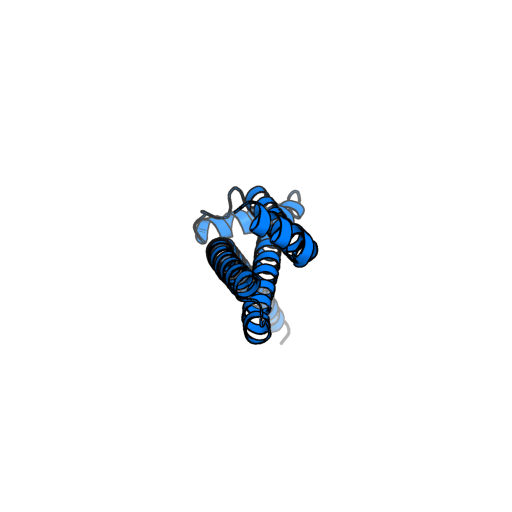 1
ATOM 828 C CA . ARG A 1 102 ? -12.746 -2.569 18.823 1.00 81.62 102 ARG A CA 1
ATOM 829 C C . ARG A 1 102 ? -13.091 -3.496 17.669 1.00 81.62 102 ARG A C 1
ATOM 831 O O . ARG A 1 102 ? -12.407 -3.466 16.650 1.00 81.62 102 ARG A O 1
ATOM 838 N N . MET A 1 103 ? -14.160 -4.278 17.801 1.00 84.62 103 MET A N 1
ATOM 839 C CA . MET A 1 103 ? -14.641 -5.146 16.730 1.00 84.62 103 MET A CA 1
ATOM 840 C C . MET A 1 103 ? -15.100 -4.330 15.513 1.00 84.62 103 MET A C 1
ATOM 842 O O . MET A 1 103 ? -14.691 -4.628 14.393 1.00 84.62 103 MET A O 1
ATOM 846 N N . MET A 1 104 ? -15.880 -3.262 15.718 1.00 85.38 104 MET A N 1
ATOM 847 C CA . MET A 1 104 ? -16.283 -2.360 14.632 1.00 85.38 104 MET A CA 1
ATOM 848 C C . MET A 1 104 ? -15.072 -1.710 13.948 1.00 85.38 104 MET A C 1
ATOM 850 O O . MET A 1 104 ? -15.025 -1.651 12.720 1.00 85.38 104 MET A O 1
ATOM 854 N N . LEU A 1 105 ? -14.076 -1.267 14.723 1.00 85.69 105 LEU A N 1
ATOM 855 C CA . LEU A 1 105 ? -12.838 -0.692 14.186 1.00 85.69 105 LEU A CA 1
ATOM 856 C C . LEU A 1 105 ? -12.027 -1.708 13.382 1.00 85.69 105 LEU A C 1
ATOM 858 O O . LEU A 1 105 ? -11.565 -1.379 12.294 1.00 85.69 105 LEU A O 1
ATOM 862 N N . ALA A 1 106 ? -11.884 -2.936 13.880 1.00 86.38 106 ALA A N 1
ATOM 863 C CA . ALA A 1 106 ? -11.173 -3.992 13.173 1.00 86.38 106 ALA A CA 1
ATOM 864 C C . ALA A 1 106 ? -11.841 -4.332 11.836 1.00 86.38 106 ALA A C 1
ATOM 866 O O . ALA A 1 106 ? -11.161 -4.403 10.815 1.00 86.38 106 ALA A O 1
ATOM 867 N N . ILE A 1 107 ? -13.170 -4.488 11.822 1.00 88.62 107 ILE A N 1
ATOM 868 C CA . ILE A 1 107 ? -13.930 -4.765 10.595 1.00 88.62 107 ILE A CA 1
ATOM 869 C C . ILE A 1 107 ? -13.760 -3.620 9.595 1.00 88.62 107 ILE A C 1
ATOM 871 O O . ILE A 1 107 ? -13.486 -3.869 8.423 1.00 88.62 107 ILE A O 1
ATOM 875 N N . LEU A 1 108 ? -13.864 -2.368 10.052 1.00 88.75 108 LEU A N 1
ATOM 876 C CA . LEU A 1 108 ? -13.658 -1.198 9.201 1.00 88.75 108 LEU A CA 1
ATOM 877 C C . LEU A 1 108 ? -12.239 -1.170 8.614 1.00 88.75 108 LEU A C 1
ATOM 879 O O . LEU A 1 108 ? -12.077 -0.946 7.419 1.00 88.75 108 LEU A O 1
ATOM 883 N N . GLN A 1 109 ? -11.215 -1.424 9.431 1.00 89.00 109 GLN A N 1
ATOM 884 C CA . GLN A 1 109 ? -9.812 -1.435 9.005 1.00 89.00 109 GLN A CA 1
ATOM 885 C C . GLN A 1 109 ? -9.521 -2.555 8.003 1.00 89.00 109 GLN A C 1
ATOM 887 O O . GLN A 1 109 ? -8.840 -2.312 7.012 1.00 89.00 109 GLN A O 1
ATOM 892 N N . ILE A 1 110 ? -10.071 -3.752 8.217 1.00 88.94 110 ILE A N 1
ATOM 893 C CA . ILE A 1 110 ? -9.941 -4.884 7.288 1.00 88.94 110 ILE A CA 1
ATOM 894 C C . ILE A 1 110 ? -10.693 -4.604 5.980 1.00 88.94 110 ILE A C 1
ATOM 896 O O . ILE A 1 110 ? -10.176 -4.892 4.903 1.00 88.94 110 ILE A O 1
ATOM 900 N N . GLY A 1 111 ? -11.882 -3.999 6.052 1.00 88.00 111 GLY A N 1
ATOM 901 C CA . GLY A 1 111 ? -12.637 -3.584 4.870 1.00 88.00 111 GLY A CA 1
ATOM 902 C C . GLY A 1 111 ? -11.892 -2.534 4.041 1.00 88.00 111 GLY A C 1
ATOM 903 O O . GLY A 1 111 ? -11.759 -2.684 2.827 1.00 88.00 111 GLY A O 1
ATOM 904 N N . LEU A 1 112 ? -11.340 -1.507 4.697 1.00 86.75 112 LEU A N 1
ATOM 905 C CA . LEU A 1 112 ? -10.506 -0.488 4.052 1.00 86.75 112 LEU A CA 1
ATOM 906 C C . LEU A 1 112 ? -9.223 -1.086 3.469 1.00 86.75 112 LEU A C 1
ATOM 908 O O . LEU A 1 112 ? -8.852 -0.743 2.350 1.00 86.75 112 LEU A O 1
ATOM 912 N N . PHE A 1 113 ? -8.584 -2.009 4.192 1.00 89.69 113 PHE A N 1
ATOM 913 C CA . PHE A 1 113 ? -7.450 -2.774 3.682 1.00 89.69 113 PHE A CA 1
ATOM 914 C C . PHE A 1 113 ? -7.817 -3.501 2.388 1.00 89.69 113 PHE A C 1
ATOM 916 O O . PHE A 1 113 ? -7.098 -3.352 1.412 1.00 89.69 113 PHE A O 1
ATOM 923 N N . GLY A 1 114 ? -8.937 -4.228 2.341 1.00 85.50 114 GLY A N 1
ATOM 924 C CA . GLY A 1 114 ? -9.364 -4.931 1.129 1.00 85.50 114 GLY A CA 1
ATOM 925 C C . GLY A 1 114 ? -9.553 -3.986 -0.061 1.00 85.50 114 GLY A C 1
ATOM 926 O O . GLY A 1 114 ? -9.071 -4.262 -1.157 1.00 85.50 114 GLY A O 1
ATOM 927 N N . LEU A 1 115 ? -10.181 -2.830 0.163 1.00 84.50 115 LEU A N 1
ATOM 928 C CA . LEU A 1 115 ? -10.407 -1.822 -0.877 1.00 84.50 115 LEU A CA 1
ATOM 929 C C . LEU A 1 115 ? -9.083 -1.236 -1.401 1.00 84.50 115 LEU A C 1
ATOM 931 O O . LEU A 1 115 ? -8.869 -1.141 -2.614 1.00 84.50 115 LEU A O 1
ATOM 935 N N . PHE A 1 116 ? -8.169 -0.882 -0.495 1.00 83.69 116 PHE A N 1
ATOM 936 C CA . PHE A 1 116 ? -6.854 -0.343 -0.853 1.00 83.69 116 PHE A CA 1
ATOM 937 C C . PHE A 1 116 ? -5.946 -1.403 -1.473 1.00 83.69 116 PHE A C 1
ATOM 939 O O . PHE A 1 116 ? -5.189 -1.084 -2.384 1.00 83.69 116 PHE A O 1
ATOM 946 N N . PHE A 1 117 ? -6.064 -2.657 -1.045 1.00 82.62 117 PHE A N 1
ATOM 947 C CA . PHE A 1 117 ? -5.323 -3.782 -1.596 1.00 82.62 117 PHE A CA 1
ATOM 948 C C . PHE A 1 117 ? -5.759 -4.102 -3.024 1.00 82.62 117 PHE A C 1
ATOM 950 O O . PHE A 1 117 ? -4.904 -4.324 -3.867 1.00 82.62 117 PHE A O 1
ATOM 957 N N . VAL A 1 118 ? -7.058 -4.072 -3.337 1.00 81.69 118 VAL A N 1
ATOM 958 C CA . VAL A 1 118 ? -7.525 -4.269 -4.721 1.00 81.69 118 VAL A CA 1
ATOM 959 C C . VAL A 1 118 ? -7.045 -3.125 -5.615 1.00 81.69 118 VAL A C 1
ATOM 961 O O . VAL A 1 118 ? -6.461 -3.360 -6.669 1.00 81.69 118 VAL A O 1
ATOM 964 N N . THR A 1 119 ? -7.226 -1.880 -5.169 1.00 77.00 119 THR A N 1
ATOM 965 C CA . THR A 1 119 ? -6.885 -0.691 -5.971 1.00 77.00 119 THR A CA 1
ATOM 966 C C . THR A 1 119 ? -5.370 -0.537 -6.152 1.00 77.00 119 THR A C 1
ATOM 968 O O . THR A 1 119 ? -4.880 -0.294 -7.251 1.00 77.00 119 THR A O 1
ATOM 971 N N . GLY A 1 120 ? -4.610 -0.705 -5.070 1.00 75.75 120 GLY A N 1
ATOM 972 C CA . GLY A 1 120 ? -3.152 -0.646 -5.067 1.00 75.75 120 GLY A CA 1
ATOM 973 C C . GLY A 1 120 ? -2.486 -1.896 -5.636 1.00 75.75 120 GLY A C 1
ATOM 974 O O . GLY A 1 120 ? -1.406 -1.801 -6.210 1.00 75.75 120 GLY A O 1
ATOM 975 N N . GLY A 1 121 ? -3.128 -3.058 -5.515 1.00 75.88 121 GLY A N 1
ATOM 976 C CA . GLY A 1 121 ? -2.635 -4.337 -6.018 1.00 75.88 121 GLY A CA 1
ATOM 977 C C . GLY A 1 121 ? -2.527 -4.352 -7.535 1.00 75.88 121 GLY A C 1
ATOM 978 O O . GLY A 1 121 ? -1.489 -4.751 -8.048 1.00 75.88 121 GLY A O 1
ATOM 979 N N . MET A 1 122 ? -3.522 -3.812 -8.247 1.00 76.44 122 MET A N 1
ATOM 980 C CA . MET A 1 122 ? -3.457 -3.673 -9.710 1.00 76.44 122 MET A CA 1
ATOM 981 C C . MET A 1 122 ? -2.273 -2.797 -10.153 1.00 76.44 122 MET A C 1
ATOM 983 O O . MET A 1 122 ? -1.547 -3.138 -11.084 1.00 76.44 122 MET A O 1
ATOM 987 N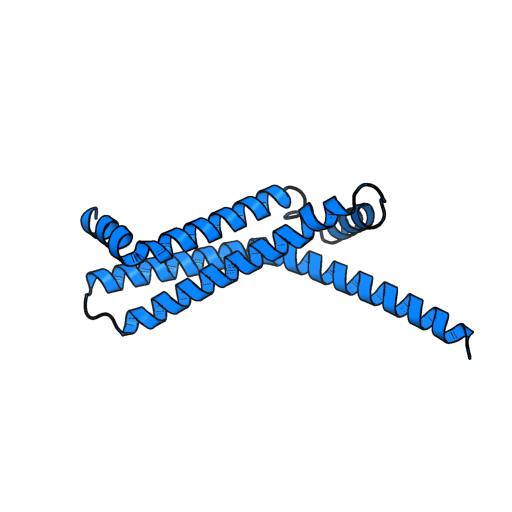 N . LEU A 1 123 ? -2.029 -1.682 -9.454 1.00 75.00 123 LEU A N 1
ATOM 988 C CA . LEU A 1 123 ? 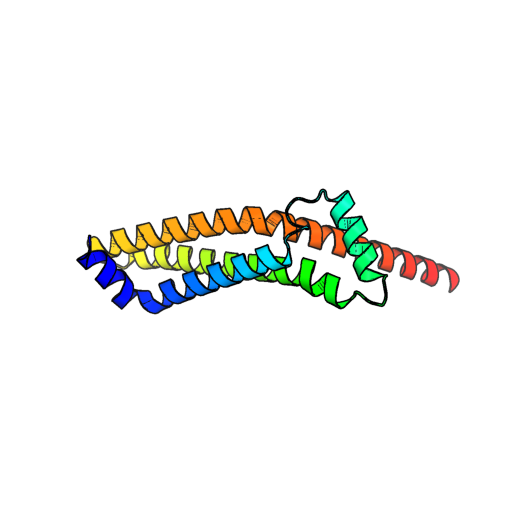-0.872 -0.816 -9.710 1.00 75.00 123 LEU A CA 1
ATOM 989 C C . LEU A 1 123 ? 0.458 -1.523 -9.417 1.00 75.00 123 LEU A C 1
ATOM 991 O O . LEU A 1 123 ? 1.414 -1.387 -10.180 1.00 75.00 123 LEU A O 1
ATOM 995 N N . PHE A 1 124 ? 0.526 -2.257 -8.307 1.00 77.62 124 PHE A N 1
ATOM 996 C CA . PHE A 1 124 ? 1.727 -2.977 -7.900 1.00 77.62 124 PHE A CA 1
ATOM 997 C C . PHE A 1 124 ? 2.055 -4.134 -8.850 1.00 77.62 124 PHE A C 1
ATOM 999 O O . PHE A 1 124 ? 3.219 -4.317 -9.200 1.00 77.62 124 PHE A O 1
ATOM 1006 N N . GLU A 1 125 ? 1.048 -4.878 -9.307 1.00 78.62 125 GLU A N 1
ATOM 1007 C CA . GLU A 1 125 ? 1.198 -5.947 -10.297 1.00 78.62 125 GLU A CA 1
ATOM 1008 C C . GLU A 1 125 ? 1.773 -5.401 -11.609 1.00 78.62 125 GLU A C 1
ATOM 1010 O O . GLU A 1 125 ? 2.797 -5.892 -12.086 1.00 78.62 125 GLU A O 1
ATOM 1015 N N . ASN A 1 126 ? 1.194 -4.314 -12.128 1.00 75.69 126 ASN A N 1
ATOM 1016 C CA . ASN A 1 126 ? 1.687 -3.639 -13.329 1.00 75.69 126 ASN A CA 1
ATOM 1017 C C . ASN A 1 126 ? 3.146 -3.178 -13.171 1.00 75.69 126 ASN A C 1
ATOM 1019 O O . ASN A 1 126 ? 3.984 -3.419 -14.044 1.00 75.69 126 ASN A O 1
ATOM 1023 N N . PHE A 1 127 ? 3.477 -2.557 -12.035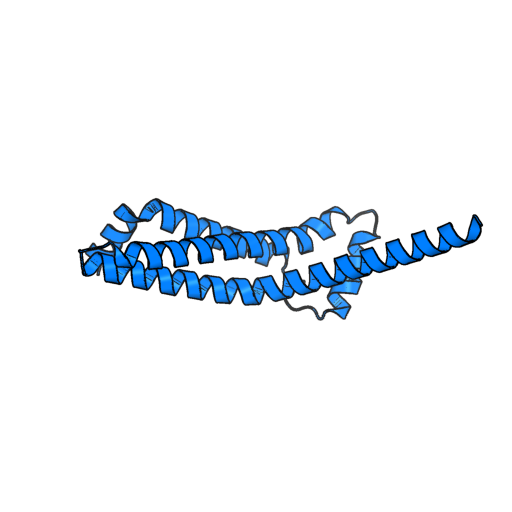 1.00 78.50 127 PHE A N 1
ATOM 1024 C CA . PHE A 1 127 ? 4.843 -2.130 -11.729 1.00 78.50 127 PHE A CA 1
ATOM 1025 C C . PHE A 1 127 ? 5.823 -3.310 -11.635 1.00 78.50 127 PHE A C 1
ATOM 1027 O O . PHE A 1 127 ? 6.929 -3.240 -12.172 1.00 78.50 127 PHE A O 1
ATOM 1034 N N . SER A 1 128 ? 5.425 -4.406 -10.985 1.00 80.88 128 SER A N 1
ATOM 1035 C CA . SER A 1 128 ? 6.257 -5.601 -10.831 1.00 80.88 128 SER A CA 1
ATOM 1036 C C . SER A 1 128 ? 6.532 -6.281 -12.173 1.00 80.88 128 SER A C 1
ATOM 1038 O O . SER A 1 128 ? 7.683 -6.623 -12.450 1.00 80.88 128 SER A O 1
ATOM 1040 N N . LEU A 1 129 ? 5.516 -6.411 -13.031 1.00 82.56 129 LEU A N 1
ATOM 1041 C CA . LEU A 1 129 ? 5.659 -6.954 -14.383 1.00 82.56 129 LEU A CA 1
ATOM 1042 C C . LEU A 1 129 ? 6.597 -6.101 -15.242 1.00 82.56 129 LEU A C 1
ATOM 1044 O O . LEU A 1 129 ? 7.470 -6.643 -15.922 1.00 82.56 129 LEU A O 1
ATOM 1048 N N . PHE A 1 130 ? 6.476 -4.774 -15.170 1.00 80.31 130 PHE A N 1
ATOM 1049 C CA . PHE A 1 130 ? 7.393 -3.866 -15.860 1.00 80.31 130 PHE A CA 1
ATOM 1050 C C . PHE A 1 130 ? 8.837 -4.026 -15.365 1.00 80.31 130 PHE A C 1
ATOM 1052 O O . PHE A 1 130 ? 9.757 -4.157 -16.174 1.00 80.31 130 PHE A O 1
ATOM 1059 N N . GLY A 1 131 ? 9.042 -4.095 -14.046 1.00 83.12 131 GLY A N 1
ATOM 1060 C CA . GLY A 1 131 ? 10.360 -4.324 -13.450 1.00 83.12 131 GLY A CA 1
ATOM 1061 C C . GLY A 1 131 ? 10.981 -5.662 -13.862 1.00 83.12 131 GLY A C 1
ATOM 1062 O O . GLY A 1 131 ? 12.154 -5.706 -14.234 1.00 83.12 131 GLY A O 1
ATOM 1063 N N . LEU A 1 132 ? 10.191 -6.741 -13.866 1.00 86.50 132 LEU A N 1
ATOM 1064 C CA . LEU A 1 132 ? 10.621 -8.054 -14.355 1.00 86.50 132 LEU A CA 1
ATOM 1065 C C . LEU A 1 132 ? 11.017 -8.002 -15.828 1.00 86.50 132 LEU A C 1
ATOM 1067 O O . LEU A 1 132 ? 12.035 -8.571 -16.211 1.00 86.50 132 LEU A O 1
ATOM 1071 N N . MET A 1 133 ? 10.246 -7.305 -16.657 1.00 84.69 133 MET A N 1
ATOM 1072 C CA . MET A 1 133 ? 10.550 -7.214 -18.077 1.00 84.69 133 MET A CA 1
ATOM 1073 C C . MET A 1 133 ? 11.845 -6.435 -18.341 1.00 84.69 133 MET A C 1
ATOM 1075 O O . MET A 1 133 ? 12.667 -6.891 -19.133 1.00 84.69 133 MET A O 1
ATOM 1079 N N . ILE A 1 134 ? 12.078 -5.316 -17.641 1.00 84.62 134 ILE A N 1
ATOM 1080 C CA . ILE A 1 134 ? 13.370 -4.609 -17.692 1.00 84.62 134 ILE A CA 1
ATOM 1081 C C . ILE A 1 134 ? 14.499 -5.542 -17.262 1.00 84.62 134 ILE A C 1
ATOM 1083 O O . ILE A 1 134 ? 15.520 -5.620 -17.942 1.00 84.62 134 ILE A O 1
ATOM 1087 N N . PHE A 1 135 ? 14.310 -6.277 -16.166 1.00 87.50 135 PHE A N 1
ATOM 1088 C CA . PHE A 1 135 ? 15.300 -7.229 -15.677 1.00 87.50 135 PHE A CA 1
ATOM 1089 C C . PHE A 1 135 ? 15.647 -8.289 -16.734 1.00 87.50 135 PHE A C 1
ATOM 1091 O O . PHE A 1 135 ? 16.826 -8.523 -16.993 1.00 87.50 135 PHE A O 1
ATOM 1098 N N . PHE A 1 136 ? 14.646 -8.876 -17.401 1.00 86.94 136 PHE A N 1
ATOM 1099 C CA . PHE A 1 136 ? 14.862 -9.828 -18.493 1.00 86.94 136 PHE A CA 1
ATOM 1100 C C . PHE A 1 136 ? 15.585 -9.201 -19.689 1.00 86.94 136 PHE A C 1
ATOM 1102 O O . PHE A 1 136 ? 16.509 -9.814 -20.219 1.00 86.94 136 PHE A O 1
ATOM 1109 N N . ILE A 1 137 ? 15.218 -7.982 -20.096 1.00 86.62 137 ILE A N 1
ATOM 1110 C CA . ILE A 1 137 ? 15.892 -7.266 -21.190 1.00 86.62 137 ILE A CA 1
ATOM 1111 C C . ILE A 1 137 ? 17.366 -7.024 -20.840 1.00 86.62 137 ILE A C 1
ATOM 1113 O O . ILE A 1 137 ? 18.246 -7.336 -21.639 1.00 86.62 137 ILE A O 1
ATOM 1117 N N . CYS A 1 138 ? 17.661 -6.537 -19.632 1.00 86.69 138 CYS A N 1
ATOM 1118 C CA . CYS A 1 138 ? 19.033 -6.342 -19.169 1.00 86.69 138 CYS A CA 1
ATOM 1119 C C . CYS A 1 138 ? 19.814 -7.663 -19.119 1.00 86.69 138 CYS A C 1
ATOM 1121 O O . CYS A 1 138 ? 20.952 -7.711 -19.582 1.00 86.69 138 CYS A O 1
ATOM 1123 N N . ALA A 1 139 ? 19.209 -8.737 -18.604 1.00 86.88 139 ALA A N 1
ATOM 1124 C CA . ALA A 1 139 ? 19.836 -10.055 -18.543 1.00 86.88 139 ALA A CA 1
ATOM 1125 C C . ALA A 1 139 ? 20.160 -10.603 -19.942 1.00 86.88 139 ALA A C 1
ATOM 1127 O O . ALA A 1 139 ? 21.261 -11.111 -20.155 1.00 86.88 139 ALA A O 1
ATOM 1128 N N . LEU A 1 140 ? 19.246 -10.445 -20.908 1.00 86.06 140 LEU A N 1
ATOM 1129 C CA . LEU A 1 140 ? 19.470 -10.834 -22.301 1.00 86.06 140 LEU A CA 1
ATOM 1130 C C . LEU A 1 140 ? 20.624 -10.049 -22.924 1.00 86.06 140 LEU A C 1
ATOM 1132 O O . LEU A 1 140 ? 21.524 -10.657 -23.498 1.00 86.06 140 LEU A O 1
ATOM 1136 N N . ILE A 1 141 ? 20.644 -8.726 -22.755 1.00 87.00 141 ILE A N 1
ATOM 1137 C CA . ILE A 1 141 ? 21.715 -7.865 -23.269 1.00 87.00 141 ILE A CA 1
ATOM 1138 C C . ILE A 1 141 ? 23.073 -8.285 -22.690 1.00 87.00 141 ILE A C 1
ATOM 1140 O O . ILE A 1 141 ? 24.021 -8.510 -23.440 1.00 87.00 141 ILE A O 1
ATOM 1144 N N . VAL A 1 142 ? 23.164 -8.454 -21.367 1.00 87.38 142 VAL A N 1
ATOM 1145 C CA . VAL A 1 142 ? 24.396 -8.895 -20.694 1.00 87.38 142 VAL A CA 1
ATOM 1146 C C . VAL A 1 142 ? 24.830 -10.277 -21.185 1.00 87.38 142 VAL A C 1
ATOM 1148 O O . VAL A 1 142 ? 26.014 -10.486 -21.442 1.00 87.38 142 VAL A O 1
ATOM 1151 N N . SER A 1 143 ? 23.892 -11.212 -21.361 1.00 83.19 143 SER A N 1
ATOM 1152 C CA . SER A 1 143 ? 24.200 -12.551 -21.876 1.00 83.19 143 SER A CA 1
ATOM 1153 C C . SER A 1 143 ? 24.691 -12.537 -23.329 1.00 83.19 143 SER A C 1
ATOM 1155 O O . SER A 1 143 ? 25.603 -13.289 -23.663 1.00 83.19 143 SER A O 1
ATOM 1157 N N . GLY A 1 144 ? 24.146 -11.648 -24.166 1.00 76.62 144 GLY A N 1
ATOM 1158 C CA . GLY A 1 144 ? 24.573 -11.461 -25.552 1.00 76.62 144 GLY A CA 1
ATOM 1159 C C . GLY A 1 144 ? 25.993 -10.909 -25.643 1.00 76.62 144 GLY A C 1
ATOM 1160 O O . GLY A 1 144 ? 26.820 -11.470 -26.349 1.00 76.62 144 GLY A O 1
ATOM 1161 N N . PHE A 1 145 ? 26.326 -9.890 -24.847 1.00 73.94 145 PHE A N 1
ATOM 1162 C CA . PHE A 1 145 ? 27.693 -9.355 -24.800 1.00 73.94 145 PHE A CA 1
ATOM 1163 C C . PHE A 1 145 ? 28.704 -10.318 -24.159 1.00 73.94 145 PHE A C 1
ATOM 1165 O O . PHE A 1 145 ? 29.878 -10.313 -24.520 1.00 73.94 145 PHE A O 1
ATOM 1172 N N . ALA A 1 146 ? 28.271 -11.177 -23.232 1.00 65.69 146 ALA A N 1
ATOM 1173 C CA . ALA A 1 146 ? 29.128 -12.212 -22.652 1.00 65.69 146 ALA A CA 1
ATOM 1174 C C . ALA A 1 146 ? 29.462 -13.347 -23.643 1.00 65.69 146 ALA A C 1
ATOM 1176 O O . ALA A 1 146 ? 30.444 -14.063 -23.435 1.00 65.69 146 ALA A O 1
ATOM 1177 N N . SER A 1 147 ? 28.666 -13.513 -24.706 1.00 58.12 147 SER A N 1
ATOM 1178 C CA . SER A 1 147 ? 28.889 -14.498 -25.772 1.00 58.12 147 SER A CA 1
ATOM 1179 C C . SER A 1 147 ? 30.002 -14.095 -26.745 1.00 58.12 147 SER A C 1
ATOM 1181 O O . SER A 1 147 ? 30.635 -14.981 -27.306 1.00 58.12 147 SER A O 1
ATOM 1183 N N . ASP A 1 148 ? 30.263 -12.797 -26.932 1.00 58.16 148 ASP A N 1
ATOM 1184 C CA . ASP A 1 148 ? 31.265 -12.289 -27.890 1.00 58.16 148 ASP A CA 1
ATOM 1185 C C . ASP A 1 148 ? 32.705 -12.263 -27.331 1.00 58.16 148 ASP A C 1
ATOM 1187 O O . ASP A 1 148 ? 33.654 -11.934 -28.041 1.00 58.16 148 ASP A O 1
ATOM 1191 N N . HIS A 1 149 ? 32.891 -12.617 -26.054 1.00 52.91 149 HIS A N 1
ATOM 1192 C CA . HIS A 1 149 ? 34.196 -12.644 -25.375 1.00 52.91 149 HIS A CA 1
ATOM 1193 C C . HIS A 1 149 ? 34.717 -14.061 -25.057 1.00 52.91 149 HIS A C 1
ATOM 1195 O O . HIS A 1 149 ? 35.626 -14.209 -24.235 1.00 52.91 149 HIS A O 1
ATOM 1201 N N . LYS A 1 150 ? 34.175 -15.100 -25.701 1.00 46.78 150 LYS A N 1
ATOM 1202 C CA . LYS A 1 150 ? 34.719 -16.469 -25.696 1.00 46.78 150 LYS A CA 1
ATOM 1203 C C . LYS A 1 150 ? 35.085 -16.903 -27.105 1.00 46.78 150 LYS A C 1
ATOM 1205 O O . LYS A 1 150 ? 36.106 -17.614 -27.219 1.00 46.78 150 LYS A O 1
#

Sequence (150 aa):
MFYLGQKLFRNHIVQLCLIGISFALALIAQHLSSHSVQTSIMNFMTISFDYLFNTHNHIGFFKHIAFPAIFYVISSILLLWMGIFNLKTFLLEDNKADLILRMMLAILQIGLFGLFFVTGGMLFENFSLFGLMIFFICALIVSGFASDHK

Organism: NCBI:txid1229268

Radius of gyration: 21.48 Å; chains: 1; bounding box: 59×31×58 Å

Foldseek 3Di:
DVVLVVCCCVVPVVVVVLLVLLVVLQVQLCVQQVPPLPDDLVVLLVVLVCQVPPPVRVVSNCRHAVSSLVSLVVSLVSLQVLLVVLVVCLVVDPDPSVSVVSPVSSVVSVVVSVVSCVSSVSSNVSVVVSVVVVVVVVVVVVVVVVVVVD